Protein AF-A0A7V1SRR1-F1 (afdb_monomer)

Sequence (84 aa):
MPLDLTEVYWDTVGLRYWTNTEEEFDKMRRKQAEFLVRDHVPAQCIAGIITYNKTAADTVKEILGELGLNIPVRINPNNDYYYY

Structure (mmCIF, N/CA/C/O backbone):
data_AF-A0A7V1SRR1-F1
#
_entry.id   AF-A0A7V1SRR1-F1
#
loop_
_atom_site.group_PDB
_atom_site.id
_atom_site.type_symbol
_atom_site.label_atom_id
_atom_site.label_alt_id
_atom_site.label_comp_id
_atom_site.label_asym_id
_atom_site.label_entity_id
_atom_site.label_seq_id
_atom_site.pdbx_PDB_ins_code
_atom_site.Cartn_x
_atom_site.Cartn_y
_atom_site.Cartn_z
_atom_site.occupancy
_atom_site.B_iso_or_equiv
_atom_site.auth_seq_id
_atom_site.auth_comp_id
_atom_site.auth_asym_id
_atom_site.auth_atom_id
_atom_site.pdbx_PDB_model_num
ATOM 1 N N . MET A 1 1 ? -17.160 5.242 -20.991 1.00 44.75 1 MET A N 1
ATOM 2 C CA . MET A 1 1 ? -15.901 4.548 -20.651 1.00 44.75 1 MET A CA 1
ATOM 3 C C . MET A 1 1 ? -15.019 5.574 -19.964 1.00 44.75 1 MET A C 1
ATOM 5 O O . MET A 1 1 ? -14.823 6.617 -20.577 1.00 44.75 1 MET A O 1
ATOM 9 N N . PRO A 1 2 ? -14.630 5.403 -18.689 1.00 48.25 2 PRO A N 1
ATOM 10 C CA . PRO A 1 2 ? -13.813 6.406 -18.015 1.00 48.25 2 PRO A CA 1
ATOM 11 C C . PRO A 1 2 ? -12.415 6.463 -18.663 1.00 48.25 2 PRO A C 1
ATOM 13 O O . PRO A 1 2 ? -11.958 5.472 -19.222 1.00 48.25 2 PRO A O 1
ATOM 16 N N . LEU A 1 3 ? -11.820 7.656 -18.623 1.00 53.44 3 LEU A N 1
ATOM 17 C CA . LEU A 1 3 ? -10.589 8.119 -19.280 1.00 53.44 3 LEU A CA 1
ATOM 18 C C . LEU A 1 3 ? -9.436 7.078 -19.314 1.00 53.44 3 LEU A C 1
ATOM 20 O O . LEU A 1 3 ? -8.904 6.713 -18.271 1.00 53.44 3 LEU A O 1
ATOM 24 N N . ASP A 1 4 ? -9.094 6.625 -20.526 1.00 65.56 4 ASP A N 1
ATOM 25 C CA . ASP A 1 4 ? -7.786 6.157 -21.036 1.00 65.56 4 ASP A CA 1
ATOM 26 C C . ASP A 1 4 ? -6.843 5.327 -20.138 1.00 65.56 4 ASP A C 1
ATOM 28 O O . ASP A 1 4 ? -5.656 5.606 -19.999 1.00 65.56 4 ASP A O 1
ATOM 32 N N . LEU A 1 5 ? -7.318 4.188 -19.622 1.00 66.44 5 LEU A N 1
ATOM 33 C CA . LEU A 1 5 ? -6.418 3.131 -19.116 1.00 66.44 5 LEU A CA 1
ATOM 34 C C . LEU A 1 5 ? -5.523 2.502 -20.209 1.00 66.44 5 LEU A C 1
ATOM 36 O O . LEU A 1 5 ? -4.663 1.677 -19.903 1.00 66.44 5 LEU A O 1
ATOM 40 N N . THR A 1 6 ? -5.740 2.848 -21.478 1.00 74.19 6 THR A N 1
ATOM 41 C CA . THR A 1 6 ? -4.910 2.447 -22.623 1.00 74.19 6 THR A CA 1
ATOM 42 C C . THR A 1 6 ? -3.575 3.180 -22.679 1.00 74.19 6 THR A C 1
ATOM 44 O O . THR A 1 6 ? -2.640 2.646 -23.265 1.00 74.19 6 THR A O 1
ATOM 47 N N . GLU A 1 7 ? -3.467 4.350 -22.044 1.00 74.00 7 GLU A N 1
ATOM 48 C CA . GLU A 1 7 ? -2.226 5.137 -21.996 1.00 74.00 7 GLU A CA 1
ATOM 49 C C . GLU A 1 7 ? -1.284 4.680 -20.871 1.00 74.00 7 GLU A C 1
ATOM 51 O O . GLU A 1 7 ? -0.119 5.070 -20.832 1.00 74.00 7 GLU A O 1
ATOM 56 N N . VAL A 1 8 ? -1.779 3.825 -19.968 1.00 75.06 8 VAL A N 1
ATOM 57 C CA . VAL A 1 8 ? -0.987 3.226 -18.893 1.00 75.06 8 VAL A CA 1
ATOM 58 C C . VAL A 1 8 ? -0.006 2.227 -19.487 1.00 75.06 8 VAL A C 1
ATOM 60 O O . VAL A 1 8 ? -0.396 1.259 -20.149 1.00 75.06 8 VAL A O 1
ATOM 63 N N . TYR A 1 9 ? 1.277 2.395 -19.182 1.00 78.25 9 TYR A N 1
ATOM 64 C CA . TYR A 1 9 ? 2.301 1.454 -19.621 1.00 78.25 9 TYR A CA 1
ATOM 65 C C . TYR A 1 9 ? 2.345 0.214 -18.706 1.00 78.25 9 TYR A C 1
ATOM 67 O O . TYR A 1 9 ? 3.184 0.083 -17.803 1.00 78.25 9 TYR A O 1
ATOM 75 N N . TRP A 1 10 ? 1.407 -0.712 -18.936 1.00 78.00 10 TRP A N 1
ATOM 76 C CA . TRP A 1 10 ? 1.154 -1.895 -18.099 1.00 78.00 10 TRP A CA 1
ATOM 77 C C . TRP A 1 10 ? 2.380 -2.785 -17.868 1.00 78.00 10 TRP A C 1
ATOM 79 O O . TRP A 1 10 ? 2.556 -3.301 -16.760 1.00 78.00 10 TRP A O 1
ATOM 89 N N . ASP A 1 11 ? 3.273 -2.882 -18.852 1.00 79.56 11 ASP A N 1
ATOM 90 C CA . ASP A 1 11 ? 4.511 -3.665 -18.763 1.00 79.56 11 ASP A CA 1
ATOM 91 C C . ASP A 1 11 ? 5.462 -3.158 -17.667 1.00 79.56 11 ASP A C 1
ATOM 93 O O . ASP A 1 11 ? 6.244 -3.931 -17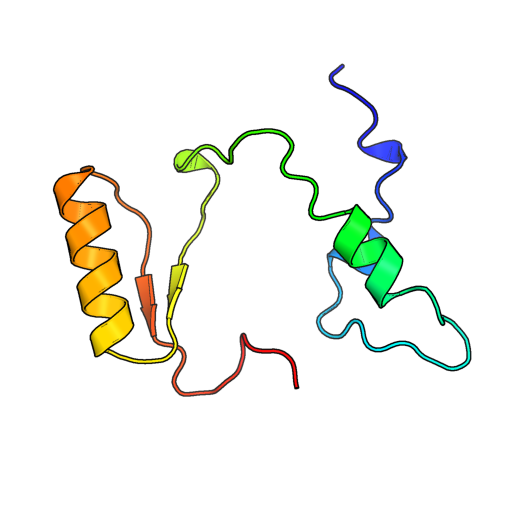.119 1.00 79.56 11 ASP A O 1
ATOM 97 N N . THR A 1 12 ? 5.382 -1.873 -17.294 1.00 74.56 12 THR A N 1
ATOM 98 C CA . THR A 1 12 ? 6.151 -1.311 -16.167 1.00 74.56 12 THR A CA 1
ATOM 99 C C . THR A 1 12 ? 5.371 -1.371 -14.853 1.00 74.56 12 THR A C 1
ATOM 101 O O . THR A 1 12 ? 5.969 -1.456 -13.777 1.00 74.56 12 THR A O 1
ATOM 104 N N . VAL A 1 13 ? 4.033 -1.364 -14.900 1.00 75.19 13 VAL A N 1
ATOM 105 C CA . VAL A 1 13 ? 3.188 -1.320 -13.697 1.00 75.19 13 VAL A CA 1
ATOM 106 C C . VAL A 1 13 ? 3.399 -2.544 -12.803 1.00 75.19 13 VAL A C 1
ATOM 108 O O . VAL A 1 13 ? 3.419 -2.379 -11.581 1.00 75.19 13 VAL A O 1
ATOM 111 N N . GLY 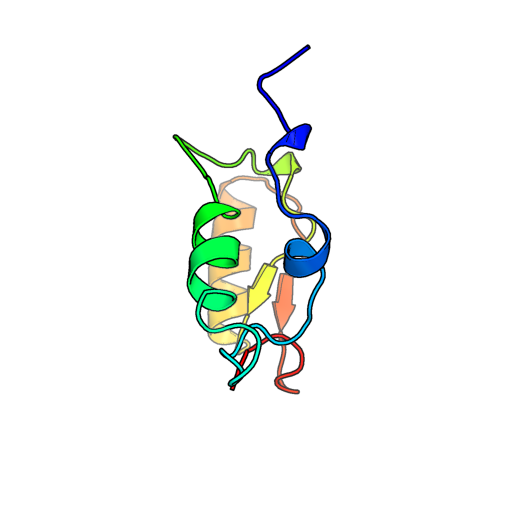A 1 14 ? 3.578 -3.729 -13.393 1.00 71.81 14 GLY A N 1
ATOM 112 C CA . GLY A 1 14 ? 3.712 -5.001 -12.673 1.00 71.81 14 GLY A CA 1
ATOM 113 C C . GLY A 1 14 ? 5.132 -5.384 -12.240 1.00 71.81 14 GLY A C 1
ATOM 114 O O . GLY A 1 14 ? 5.309 -6.423 -11.605 1.00 71.81 14 GLY A O 1
ATOM 115 N N . LEU A 1 15 ? 6.154 -4.593 -12.580 1.00 78.19 15 LEU A N 1
ATOM 116 C CA . LEU A 1 15 ? 7.544 -4.950 -12.284 1.00 78.19 15 LEU A CA 1
ATOM 117 C C . LEU A 1 15 ? 7.845 -4.881 -10.782 1.00 78.19 15 LEU A C 1
ATOM 119 O O . LEU A 1 15 ? 7.319 -4.028 -10.072 1.00 78.19 15 LEU A O 1
ATOM 123 N N . ARG A 1 16 ? 8.754 -5.742 -10.305 1.00 72.88 16 ARG A N 1
ATOM 124 C CA . ARG A 1 16 ? 9.270 -5.693 -8.924 1.00 72.88 16 ARG A CA 1
ATOM 125 C C . ARG A 1 16 ? 10.382 -4.659 -8.738 1.00 72.88 16 ARG A C 1
ATOM 127 O O . ARG A 1 16 ? 10.566 -4.166 -7.636 1.00 72.88 16 ARG A O 1
ATOM 134 N N . TYR A 1 17 ? 11.127 -4.341 -9.791 1.00 76.75 17 TYR A N 1
ATOM 135 C CA . TYR A 1 17 ? 12.227 -3.379 -9.748 1.00 76.75 17 TYR A CA 1
ATOM 136 C C . TYR A 1 17 ? 12.070 -2.383 -10.886 1.00 76.75 17 TYR A C 1
ATOM 138 O O . TYR A 1 17 ? 11.786 -2.773 -12.020 1.00 76.75 17 TYR A O 1
ATOM 146 N N . TRP A 1 18 ? 12.233 -1.101 -10.570 1.00 75.75 18 TRP A N 1
ATOM 147 C CA . TRP A 1 18 ? 12.012 -0.000 -11.514 1.00 75.75 18 TRP A CA 1
ATOM 148 C C . TRP A 1 18 ? 13.259 0.838 -11.726 1.00 75.75 18 TRP A C 1
ATOM 150 O O . TRP A 1 18 ? 13.163 1.907 -12.313 1.00 75.75 18 TRP A O 1
ATOM 160 N N . THR A 1 19 ? 14.408 0.377 -11.233 1.00 80.25 19 THR A N 1
ATOM 161 C CA . THR A 1 19 ? 15.690 1.035 -11.450 1.00 80.25 19 THR A CA 1
ATOM 162 C C . THR A 1 19 ? 15.916 1.240 -12.943 1.00 80.25 19 THR A C 1
ATOM 164 O O . THR A 1 19 ? 15.638 0.363 -13.766 1.00 80.25 19 THR A O 1
ATOM 167 N N . ASN A 1 20 ? 16.382 2.436 -13.289 1.00 82.00 20 ASN A N 1
ATOM 168 C CA . ASN A 1 20 ? 16.744 2.755 -14.659 1.00 82.00 20 ASN A CA 1
ATOM 169 C C . ASN A 1 20 ? 17.844 1.797 -15.127 1.00 82.00 20 ASN A C 1
ATOM 171 O O . ASN A 1 20 ? 18.788 1.517 -14.386 1.00 82.00 20 ASN A O 1
ATOM 175 N N . THR A 1 21 ? 17.724 1.319 -16.358 1.00 81.31 21 THR A N 1
ATOM 176 C CA . THR A 1 21 ? 18.775 0.552 -17.037 1.00 81.31 21 THR A CA 1
ATOM 177 C C . THR A 1 21 ? 19.351 1.396 -18.170 1.00 81.31 21 THR A C 1
ATOM 179 O O . THR A 1 21 ? 18.738 2.386 -18.569 1.00 81.31 21 THR A O 1
ATOM 182 N N . GLU A 1 22 ? 20.509 1.010 -18.713 1.00 81.44 22 GLU A N 1
ATOM 183 C CA . GLU A 1 22 ? 21.078 1.674 -19.901 1.00 81.44 22 GLU A CA 1
ATOM 184 C C . GLU A 1 22 ? 20.142 1.614 -21.121 1.00 81.44 22 GLU A C 1
ATOM 186 O O . GLU A 1 22 ? 20.222 2.437 -22.025 1.00 81.44 22 GLU A O 1
ATOM 191 N N . GLU A 1 23 ? 19.224 0.651 -21.133 1.00 81.69 23 GLU A N 1
ATOM 192 C CA . GLU A 1 23 ? 18.223 0.464 -22.183 1.00 81.69 23 GLU A CA 1
ATOM 193 C C . GLU A 1 23 ? 16.920 1.229 -21.883 1.00 81.69 23 GLU A C 1
ATOM 195 O O . GLU A 1 23 ? 16.198 1.614 -22.800 1.00 81.69 23 GLU A O 1
ATOM 200 N N . GLU A 1 24 ? 16.613 1.488 -20.605 1.00 74.69 24 GLU A N 1
ATOM 201 C CA . GLU A 1 24 ? 15.367 2.120 -20.160 1.00 74.69 24 GLU A CA 1
ATOM 202 C C . GLU A 1 24 ? 15.595 3.159 -19.049 1.00 74.69 24 GLU A C 1
ATOM 204 O O . GLU A 1 24 ? 15.286 2.947 -17.872 1.00 74.69 24 GLU A O 1
ATOM 209 N N . PHE A 1 25 ? 16.080 4.336 -19.448 1.00 79.75 25 PHE A N 1
ATOM 210 C CA . PHE A 1 25 ? 16.364 5.458 -18.543 1.00 79.75 25 PHE A CA 1
ATOM 211 C C . PHE A 1 25 ? 15.128 6.127 -17.920 1.00 79.75 25 PHE A C 1
ATOM 213 O O . PHE A 1 25 ? 15.253 6.832 -16.921 1.00 79.75 25 PHE A O 1
ATOM 220 N N . ASP A 1 26 ? 13.937 5.922 -18.489 1.00 78.94 26 ASP A N 1
ATOM 221 C CA . ASP A 1 26 ? 12.693 6.542 -18.013 1.00 78.94 26 ASP A CA 1
ATOM 222 C C . ASP A 1 26 ? 11.793 5.573 -17.229 1.00 78.94 26 ASP A C 1
ATOM 224 O O . ASP A 1 26 ? 10.658 5.921 -16.900 1.00 78.94 26 ASP A O 1
ATOM 228 N N . LYS A 1 27 ? 12.272 4.368 -16.888 1.00 79.38 27 LYS A N 1
ATOM 229 C CA . LYS A 1 27 ? 11.465 3.347 -16.195 1.00 79.38 27 LYS A CA 1
ATOM 230 C C . LYS A 1 27 ? 10.893 3.859 -14.869 1.00 79.38 27 LYS A C 1
ATOM 232 O O . LYS A 1 27 ? 9.693 3.716 -14.621 1.00 79.38 27 LYS A O 1
ATOM 237 N N . MET A 1 28 ? 11.710 4.541 -14.063 1.00 79.12 28 MET A N 1
ATOM 238 C CA . MET A 1 28 ? 11.246 5.158 -12.814 1.00 79.12 28 MET A CA 1
ATOM 239 C C . MET A 1 28 ? 10.218 6.268 -13.060 1.00 79.12 28 MET A C 1
ATOM 241 O O . MET A 1 28 ? 9.205 6.337 -12.365 1.00 79.12 28 MET A O 1
ATOM 245 N N . ARG A 1 29 ? 10.465 7.130 -14.056 1.00 78.25 29 ARG A N 1
ATOM 246 C CA . ARG A 1 29 ? 9.595 8.274 -14.372 1.00 78.25 29 ARG A CA 1
ATOM 247 C C . ARG A 1 29 ? 8.233 7.826 -14.881 1.00 78.25 29 ARG A C 1
ATOM 249 O O . ARG A 1 29 ? 7.224 8.331 -14.400 1.00 78.25 29 ARG A O 1
ATOM 256 N N . ARG A 1 30 ? 8.201 6.846 -15.790 1.00 75.81 30 ARG A N 1
ATOM 257 C CA . ARG A 1 30 ? 6.959 6.233 -16.279 1.00 75.81 30 ARG A CA 1
ATOM 258 C C . ARG A 1 30 ? 6.162 5.665 -15.117 1.00 75.81 30 ARG A C 1
ATOM 260 O O . ARG A 1 30 ? 5.022 6.047 -14.921 1.00 75.81 30 ARG A O 1
ATOM 267 N N . LYS A 1 31 ? 6.786 4.861 -14.253 1.00 76.06 31 LYS A N 1
ATOM 268 C CA . LYS A 1 31 ? 6.079 4.260 -13.118 1.00 76.06 31 LYS A CA 1
ATOM 269 C C . LYS A 1 31 ? 5.512 5.279 -12.126 1.00 76.06 31 LYS A C 1
ATOM 271 O O . LYS A 1 31 ? 4.415 5.075 -11.612 1.00 76.06 31 LYS A O 1
ATOM 276 N N . GLN A 1 32 ? 6.235 6.364 -11.861 1.00 72.19 32 GLN A N 1
ATOM 277 C CA . GLN A 1 32 ? 5.719 7.468 -11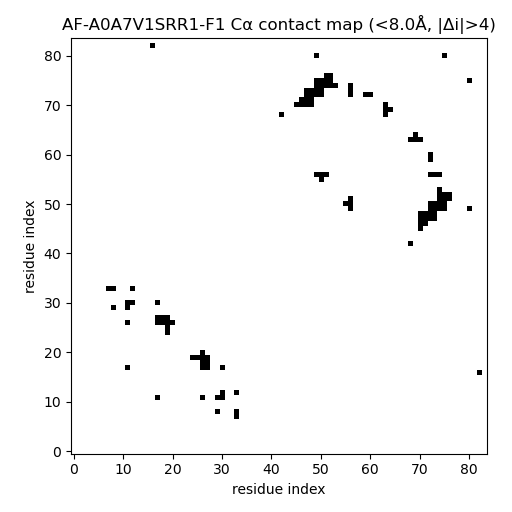.047 1.00 72.19 32 GLN A CA 1
ATOM 278 C C . GLN A 1 32 ? 4.530 8.156 -11.723 1.00 72.19 32 GLN A C 1
ATOM 280 O O . GLN A 1 32 ? 3.546 8.453 -11.050 1.00 72.19 32 GLN A O 1
ATOM 285 N N . ALA A 1 33 ? 4.592 8.340 -13.044 1.00 70.56 33 ALA A N 1
ATOM 286 C CA . ALA A 1 33 ? 3.483 8.844 -13.844 1.00 70.56 33 ALA A CA 1
ATOM 287 C C . ALA A 1 33 ? 2.294 7.873 -13.929 1.00 70.56 33 ALA A C 1
ATOM 289 O O . ALA A 1 33 ? 1.219 8.325 -14.279 1.00 70.56 33 ALA A O 1
ATOM 290 N N . GLU A 1 34 ? 2.449 6.589 -13.578 1.00 70.94 34 GLU A N 1
ATOM 291 C CA . GLU A 1 34 ? 1.333 5.630 -13.475 1.00 70.94 34 GLU A CA 1
ATOM 292 C C . GLU A 1 34 ? 0.696 5.585 -12.078 1.00 70.94 34 GLU A C 1
ATOM 294 O O . GLU A 1 34 ? -0.412 5.076 -11.907 1.00 70.94 34 GLU A O 1
ATOM 299 N N . PHE A 1 35 ? 1.366 6.107 -11.044 1.00 67.12 35 PHE A N 1
ATOM 300 C CA . PHE A 1 35 ? 0.818 6.174 -9.684 1.00 67.12 35 PHE A CA 1
ATOM 301 C C . PHE A 1 35 ? -0.061 7.425 -9.505 1.00 67.12 35 PHE A C 1
ATOM 303 O O . PHE A 1 35 ? 0.073 8.181 -8.541 1.00 67.12 35 PHE A O 1
ATOM 310 N N . LEU A 1 36 ? -0.946 7.675 -10.474 1.00 64.88 36 LEU A N 1
ATOM 311 C CA . LEU A 1 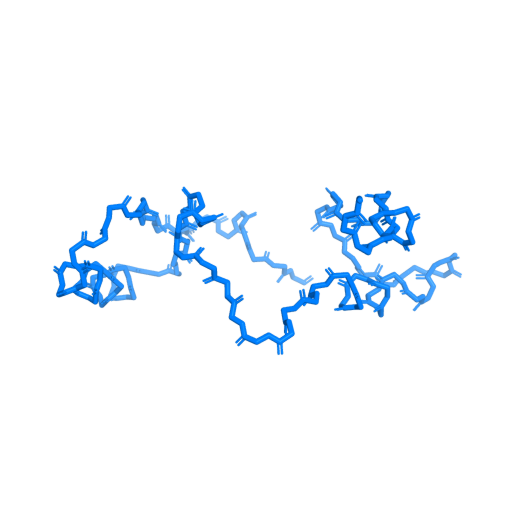36 ? -1.805 8.856 -10.500 1.00 64.88 36 LEU A CA 1
ATOM 312 C C . LEU A 1 36 ? -2.971 8.680 -9.535 1.00 64.88 36 LEU A C 1
ATOM 314 O O . LEU A 1 36 ? -3.955 7.997 -9.815 1.00 64.88 36 LEU A O 1
ATOM 318 N N . VAL A 1 37 ? -2.884 9.376 -8.408 1.00 67.38 37 VAL A N 1
ATOM 319 C CA . VAL A 1 37 ? -4.027 9.663 -7.546 1.00 67.38 37 VAL A CA 1
ATOM 320 C C . VAL A 1 37 ? -4.304 11.150 -7.687 1.00 67.38 37 VAL A C 1
ATOM 322 O O . VAL A 1 37 ? -3.523 11.971 -7.218 1.00 67.38 37 VAL A O 1
ATOM 325 N N . ARG A 1 38 ? -5.390 11.509 -8.376 1.00 58.50 38 ARG A N 1
ATOM 326 C CA . ARG A 1 38 ? -5.715 12.923 -8.614 1.00 58.50 38 ARG A CA 1
ATOM 327 C C . ARG A 1 38 ? -6.198 13.629 -7.345 1.00 58.50 38 ARG A C 1
ATOM 329 O O . ARG A 1 38 ? -5.817 14.766 -7.117 1.00 58.50 38 ARG A O 1
ATOM 336 N N . ASP A 1 39 ? -7.003 12.940 -6.532 1.00 72.75 39 ASP A N 1
ATOM 337 C CA . ASP A 1 39 ? -7.703 13.548 -5.392 1.00 72.75 39 ASP A CA 1
ATOM 338 C C . ASP A 1 39 ? -7.648 12.662 -4.135 1.00 72.75 39 ASP A C 1
ATOM 340 O O . ASP A 1 39 ? -7.164 13.078 -3.087 1.00 72.75 39 ASP A O 1
ATOM 344 N N . HIS A 1 40 ? -8.127 11.418 -4.226 1.00 81.12 40 HIS A N 1
ATOM 345 C CA . HIS A 1 40 ? -8.055 10.433 -3.145 1.00 81.12 40 HIS A CA 1
ATOM 346 C C . HIS A 1 40 ? -8.187 9.008 -3.697 1.00 81.12 40 HIS A C 1
ATOM 348 O O . 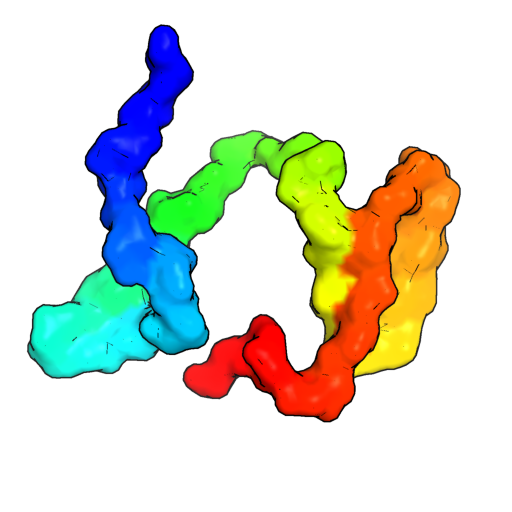HIS A 1 40 ? -8.670 8.806 -4.813 1.00 81.12 40 HIS A O 1
ATOM 354 N N . VAL A 1 41 ? -7.793 8.016 -2.894 1.00 82.88 41 VAL A N 1
ATOM 355 C CA . VAL A 1 41 ? -8.048 6.593 -3.159 1.00 82.88 41 VAL A CA 1
ATOM 356 C C . VAL A 1 41 ? -9.154 6.117 -2.218 1.00 82.88 41 VAL A C 1
ATOM 358 O O . VAL A 1 41 ? -8.993 6.242 -1.002 1.00 82.88 41 VAL A O 1
ATOM 361 N N . PRO A 1 42 ? -10.269 5.563 -2.725 1.00 87.81 42 PRO A N 1
ATOM 362 C CA . PRO A 1 42 ? -11.281 4.958 -1.870 1.00 87.81 42 PRO A CA 1
ATOM 363 C C . PRO A 1 42 ? -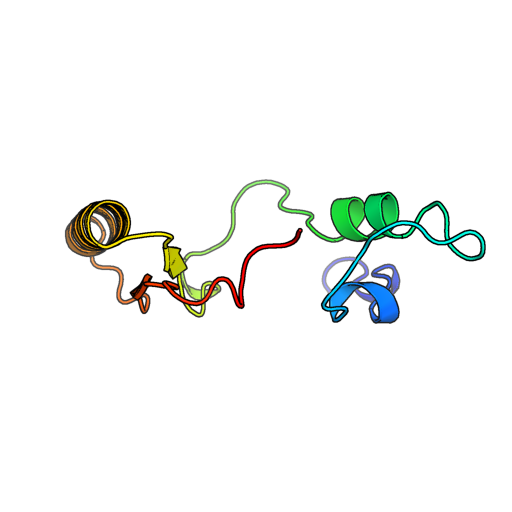10.691 3.816 -1.037 1.00 87.81 42 PRO A C 1
ATOM 365 O O . PRO A 1 42 ? -10.019 2.935 -1.575 1.00 87.81 42 PRO A O 1
ATOM 368 N N . ALA A 1 43 ? -10.984 3.786 0.265 1.00 89.25 43 ALA A N 1
ATOM 369 C CA . ALA A 1 43 ? -10.441 2.775 1.177 1.00 89.25 43 ALA A CA 1
ATOM 370 C C . ALA A 1 43 ? -10.778 1.334 0.743 1.00 89.25 43 ALA A C 1
ATOM 372 O O . ALA A 1 43 ? -9.964 0.432 0.919 1.00 89.25 43 ALA A O 1
ATOM 373 N N . GLN A 1 44 ? -11.930 1.124 0.093 1.00 88.44 44 GLN A N 1
ATOM 374 C CA . GLN A 1 44 ? 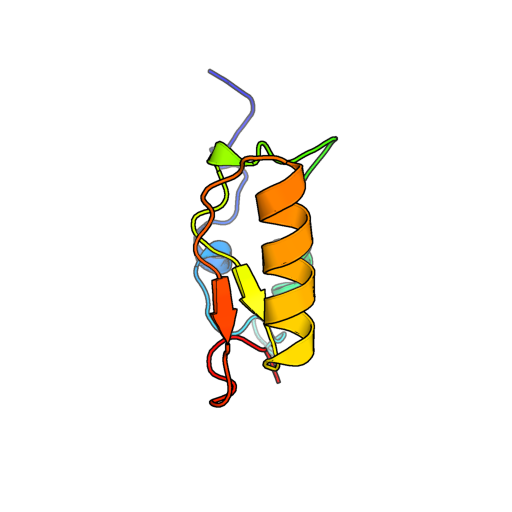-12.327 -0.177 -0.460 1.00 88.44 44 GLN A CA 1
ATOM 375 C C . GLN A 1 44 ? -11.392 -0.721 -1.556 1.00 88.44 44 GLN A C 1
ATOM 377 O O . GLN A 1 44 ? -11.432 -1.910 -1.856 1.00 88.44 44 GLN A O 1
ATOM 382 N N . CYS A 1 45 ? -10.557 0.127 -2.162 1.00 88.62 45 CYS A N 1
ATOM 383 C CA . CYS A 1 45 ? -9.575 -0.285 -3.164 1.00 88.62 45 CYS A CA 1
ATOM 384 C C . CYS A 1 45 ? -8.274 -0.809 -2.529 1.00 88.62 45 CYS A C 1
ATOM 386 O O . CYS A 1 45 ? -7.409 -1.319 -3.240 1.00 88.62 45 CYS A O 1
ATOM 388 N N . ILE A 1 46 ? -8.106 -0.678 -1.210 1.00 90.88 46 ILE A N 1
ATOM 389 C CA . ILE A 1 46 ? -6.886 -1.066 -0.500 1.00 90.88 46 ILE A CA 1
ATOM 390 C C . ILE A 1 46 ? -6.996 -2.535 -0.078 1.00 90.88 46 ILE A C 1
ATOM 392 O O . ILE A 1 46 ? -7.715 -2.879 0.856 1.00 90.88 46 ILE A O 1
ATOM 396 N N . ALA A 1 47 ? -6.239 -3.410 -0.743 1.00 91.12 47 ALA A N 1
ATOM 397 C CA . ALA A 1 47 ? -6.217 -4.844 -0.434 1.00 91.12 47 ALA A CA 1
ATOM 398 C C . ALA A 1 47 ? -5.471 -5.183 0.874 1.00 91.12 47 ALA A C 1
ATOM 400 O O . ALA A 1 47 ? -5.684 -6.242 1.466 1.00 91.12 47 ALA A O 1
ATOM 401 N N . GLY A 1 48 ? -4.580 -4.299 1.323 1.00 92.56 48 GLY A N 1
ATOM 402 C CA . GLY A 1 48 ? -3.836 -4.454 2.564 1.00 92.56 48 GLY A CA 1
ATOM 403 C C . GLY A 1 48 ? -2.780 -3.372 2.749 1.00 92.56 48 GLY A C 1
ATOM 404 O O . GLY A 1 48 ? -2.372 -2.712 1.794 1.00 92.56 48 GLY A O 1
ATOM 405 N N . ILE A 1 49 ? -2.335 -3.207 3.990 1.00 93.19 49 ILE A N 1
ATOM 406 C CA . ILE A 1 49 ? -1.284 -2.270 4.388 1.00 93.19 49 ILE A CA 1
ATOM 407 C C . ILE A 1 49 ? -0.117 -3.075 4.950 1.00 93.19 49 ILE A C 1
ATOM 409 O O . ILE A 1 49 ? -0.287 -3.922 5.830 1.00 93.19 49 ILE A O 1
ATOM 413 N N . ILE A 1 50 ? 1.078 -2.801 4.436 1.00 92.44 50 ILE A N 1
ATOM 414 C CA . ILE A 1 50 ? 2.318 -3.418 4.897 1.00 92.44 50 ILE A CA 1
ATOM 415 C C . ILE A 1 50 ? 3.100 -2.396 5.718 1.00 92.44 50 ILE A C 1
ATOM 417 O O . ILE A 1 50 ? 3.353 -1.288 5.246 1.00 92.44 50 ILE A O 1
ATOM 421 N N . THR A 1 51 ? 3.485 -2.758 6.939 1.00 92.19 51 THR A N 1
ATOM 422 C CA . THR A 1 51 ? 4.270 -1.894 7.828 1.00 92.19 51 THR A CA 1
ATOM 423 C C . THR A 1 51 ? 5.647 -2.479 8.110 1.00 92.19 51 THR A C 1
ATOM 425 O O . THR A 1 51 ? 5.865 -3.690 8.043 1.00 92.19 51 THR A O 1
ATOM 428 N N . TYR A 1 52 ? 6.587 -1.604 8.465 1.00 87.31 52 TYR A N 1
ATOM 429 C CA . TYR A 1 52 ? 7.967 -1.996 8.740 1.00 87.31 52 TYR A CA 1
ATOM 430 C C . TYR A 1 52 ? 8.106 -2.780 10.054 1.00 87.31 52 TYR A C 1
ATOM 432 O O . TYR A 1 52 ? 8.839 -3.760 10.134 1.00 87.31 52 TYR A O 1
ATOM 440 N N . ASN A 1 53 ? 7.389 -2.368 11.102 1.00 89.88 53 ASN A N 1
ATOM 441 C CA . ASN A 1 53 ? 7.489 -2.972 12.426 1.00 89.88 53 ASN A CA 1
ATOM 442 C C . ASN A 1 53 ? 6.135 -3.008 13.148 1.00 89.88 53 ASN A C 1
ATOM 444 O O . ASN A 1 53 ? 5.115 -2.519 12.651 1.00 89.88 53 ASN A O 1
ATOM 448 N N . LYS A 1 54 ? 6.147 -3.608 14.342 1.00 93.62 54 LYS A N 1
ATOM 449 C CA . LYS A 1 54 ? 4.962 -3.751 15.185 1.00 93.62 54 LYS A CA 1
ATOM 450 C C . LYS A 1 54 ? 4.383 -2.406 15.618 1.00 93.62 54 LYS A C 1
ATOM 452 O O . LYS A 1 54 ? 3.184 -2.224 15.487 1.00 93.62 54 LYS A O 1
ATOM 457 N N . THR A 1 55 ? 5.215 -1.460 16.051 1.00 95.75 55 THR A N 1
ATOM 458 C CA . THR A 1 55 ? 4.753 -0.130 16.476 1.00 95.75 55 THR A CA 1
ATOM 459 C C . THR A 1 55 ? 3.954 0.562 15.372 1.00 95.75 55 THR A C 1
ATOM 461 O O . THR A 1 55 ? 2.841 1.010 15.614 1.00 95.75 55 THR A O 1
ATOM 464 N N . ALA A 1 56 ? 4.463 0.556 14.137 1.00 94.94 56 ALA A N 1
ATOM 465 C CA . ALA A 1 56 ? 3.745 1.100 12.989 1.00 94.94 56 ALA A CA 1
ATOM 466 C C . ALA A 1 56 ? 2.456 0.319 12.676 1.00 94.94 56 ALA A C 1
ATOM 468 O O . ALA A 1 56 ? 1.447 0.921 12.321 1.00 94.94 56 ALA A O 1
ATOM 469 N N . ALA A 1 57 ? 2.463 -1.014 12.813 1.00 96.12 57 ALA A N 1
ATOM 470 C CA . ALA A 1 57 ? 1.251 -1.815 12.628 1.00 96.12 57 ALA A CA 1
ATOM 471 C C . ALA A 1 57 ? 0.167 -1.474 13.654 1.00 96.12 57 ALA A C 1
ATOM 473 O O . ALA A 1 57 ? -1.005 -1.420 13.292 1.00 96.12 57 ALA A O 1
ATOM 474 N N . ASP A 1 58 ? 0.552 -1.266 14.911 1.00 97.62 58 ASP A N 1
ATOM 475 C CA . ASP A 1 58 ? -0.375 -0.959 15.996 1.00 97.62 58 ASP A CA 1
ATOM 476 C C . ASP A 1 58 ? -1.014 0.422 15.774 1.00 97.62 58 ASP A C 1
ATOM 478 O O . ASP A 1 58 ? -2.238 0.521 15.809 1.00 97.62 58 ASP A O 1
ATOM 482 N N . THR A 1 59 ? -0.230 1.438 15.384 1.00 97.94 59 THR A N 1
ATOM 483 C CA . THR A 1 59 ? -0.761 2.759 14.992 1.00 97.94 59 THR A CA 1
ATOM 484 C C . THR A 1 59 ? -1.740 2.672 13.818 1.00 97.94 59 THR A C 1
ATOM 486 O O . THR A 1 59 ? -2.807 3.277 13.849 1.00 97.94 59 THR A O 1
ATOM 489 N N . VAL A 1 60 ? -1.417 1.903 12.772 1.00 97.06 60 VAL A N 1
ATOM 490 C CA . VAL A 1 60 ? -2.326 1.746 11.621 1.00 97.06 60 VAL A CA 1
ATOM 491 C C . VAL A 1 60 ? -3.622 1.051 12.039 1.00 97.06 60 VAL A C 1
ATOM 493 O O . VAL A 1 60 ? -4.699 1.464 11.619 1.00 97.06 60 VAL A O 1
ATOM 496 N N . LYS A 1 61 ? -3.541 0.005 12.867 1.00 97.69 61 LYS A N 1
ATOM 497 C CA . LYS A 1 61 ? -4.728 -0.715 13.350 1.00 97.69 61 LYS A CA 1
ATOM 498 C C . LYS A 1 61 ? -5.632 0.166 14.206 1.00 97.69 61 LYS A C 1
ATOM 500 O O . LYS A 1 61 ? -6.845 0.028 14.097 1.00 97.69 61 LYS A O 1
ATOM 505 N N . GLU A 1 62 ? -5.061 1.047 15.023 1.00 98.25 62 GLU A N 1
ATOM 506 C CA . GLU A 1 62 ? -5.815 2.024 15.810 1.00 98.25 62 GLU A CA 1
ATOM 507 C C . GLU A 1 62 ? -6.630 2.947 14.895 1.00 98.25 62 GLU A C 1
ATOM 509 O O . GLU A 1 62 ? -7.853 2.979 15.001 1.00 98.25 62 GLU A O 1
ATOM 514 N N . ILE A 1 63 ? -5.982 3.562 13.899 1.00 97.38 63 ILE A N 1
ATOM 515 C CA . ILE A 1 63 ? -6.644 4.432 12.910 1.00 97.38 63 ILE A CA 1
ATOM 516 C C . ILE A 1 63 ? -7.753 3.681 12.157 1.00 97.38 63 ILE A C 1
ATOM 518 O O . ILE A 1 63 ? -8.857 4.193 11.979 1.00 97.38 63 ILE A O 1
ATOM 522 N N . LEU A 1 64 ? -7.484 2.452 11.705 1.00 96.81 64 LEU A N 1
ATOM 523 C CA . LEU A 1 64 ? -8.491 1.639 11.017 1.00 96.81 64 LEU A CA 1
ATOM 524 C C . LEU A 1 64 ? -9.675 1.300 11.932 1.00 96.81 64 LEU A C 1
ATOM 526 O O . LEU A 1 64 ? -10.814 1.300 11.466 1.00 96.81 64 LEU A O 1
ATOM 530 N N . GLY A 1 65 ? -9.415 1.047 13.216 1.00 97.12 65 GLY A N 1
ATOM 531 C CA . GLY A 1 65 ? -10.437 0.803 14.229 1.00 97.12 65 GLY A CA 1
ATOM 532 C C . GLY A 1 65 ? -11.335 2.017 14.458 1.00 97.12 65 GLY A C 1
ATOM 533 O O . GLY A 1 65 ? -12.556 1.875 14.437 1.00 97.12 65 GLY A O 1
ATOM 534 N N . GLU A 1 66 ? -10.749 3.208 14.595 1.00 97.62 66 GLU A N 1
ATOM 535 C CA . GLU A 1 66 ? -11.487 4.473 14.731 1.00 97.62 66 GLU A CA 1
ATOM 536 C C . GLU A 1 66 ? -12.369 4.769 13.510 1.00 97.62 66 GLU A C 1
ATOM 538 O O . GLU A 1 66 ? -13.487 5.266 13.647 1.00 97.62 66 GLU A O 1
ATOM 543 N N . LEU A 1 67 ? -11.889 4.421 12.314 1.00 95.62 67 LEU A N 1
ATOM 544 C CA . LEU A 1 67 ? -12.610 4.609 11.053 1.00 95.62 67 LEU A CA 1
ATOM 545 C C . LEU A 1 67 ? -13.582 3.462 10.719 1.00 95.62 67 LEU A C 1
ATOM 547 O O . LEU A 1 67 ? -14.284 3.535 9.710 1.00 95.62 67 LEU A O 1
ATOM 551 N N . GLY A 1 68 ? -13.618 2.392 11.522 1.00 96.19 68 GLY A N 1
ATOM 552 C CA . GLY A 1 68 ? -14.439 1.204 11.261 1.00 96.19 68 GLY A CA 1
ATOM 553 C C . GLY A 1 68 ? -14.059 0.449 9.980 1.00 96.19 68 GLY A C 1
ATOM 554 O O . GLY A 1 68 ? -14.900 -0.224 9.381 1.00 96.19 68 GLY A O 1
ATOM 555 N N . LEU A 1 69 ? -12.809 0.571 9.529 1.00 96.06 69 LEU A N 1
ATOM 556 C CA . LEU A 1 69 ? -12.310 -0.035 8.297 1.00 96.06 69 LEU A CA 1
ATOM 557 C C . LEU A 1 69 ? -11.676 -1.402 8.568 1.00 96.06 69 LEU A C 1
ATOM 559 O O . LEU A 1 69 ? -10.824 -1.554 9.438 1.00 96.06 69 LEU A O 1
ATOM 563 N N . ASN A 1 70 ? -12.029 -2.395 7.753 1.00 94.69 70 ASN A N 1
ATOM 564 C CA . ASN A 1 70 ? -11.464 -3.742 7.840 1.00 94.69 70 ASN A CA 1
ATOM 565 C C . ASN A 1 70 ? -10.428 -3.986 6.731 1.00 94.69 70 ASN A C 1
ATOM 567 O O . ASN A 1 70 ? -10.689 -4.710 5.770 1.00 94.69 70 ASN A O 1
ATOM 571 N N . ILE A 1 71 ? -9.262 -3.346 6.848 1.00 96.56 71 ILE A N 1
ATOM 572 C CA . ILE A 1 71 ? -8.142 -3.507 5.908 1.00 96.56 71 ILE A CA 1
ATOM 573 C C . ILE A 1 71 ? -7.063 -4.391 6.558 1.00 96.56 71 ILE A C 1
ATOM 575 O O . ILE A 1 71 ? -6.623 -4.087 7.669 1.00 96.56 71 ILE A O 1
ATOM 579 N N . PRO A 1 72 ? -6.587 -5.467 5.900 1.00 95.38 72 PRO A N 1
ATOM 580 C CA . PRO A 1 72 ? -5.534 -6.315 6.454 1.00 95.38 72 PRO A CA 1
ATOM 581 C C . PRO A 1 72 ? -4.222 -5.549 6.675 1.00 95.38 72 PRO A C 1
ATOM 583 O O . PRO A 1 72 ? -3.669 -4.987 5.732 1.00 95.38 72 PRO A O 1
ATOM 586 N N . VAL A 1 73 ? -3.676 -5.595 7.893 1.00 95.62 73 VAL A N 1
ATOM 587 C CA . VAL A 1 73 ? -2.360 -5.018 8.227 1.00 95.62 73 VAL A CA 1
ATOM 588 C C . VAL A 1 73 ? -1.351 -6.137 8.468 1.00 95.62 73 VAL A C 1
ATOM 590 O O . VAL A 1 73 ? -1.580 -7.002 9.318 1.00 95.62 73 VAL A O 1
ATOM 593 N N . ARG A 1 74 ? -0.225 -6.125 7.747 1.00 92.94 74 ARG A N 1
ATOM 594 C CA . ARG A 1 74 ? 0.853 -7.118 7.889 1.00 92.94 74 ARG A CA 1
ATOM 595 C C . ARG A 1 74 ? 2.181 -6.422 8.166 1.00 92.94 74 ARG A C 1
ATOM 597 O O . ARG A 1 74 ? 2.501 -5.423 7.535 1.00 92.94 74 ARG A O 1
ATOM 604 N N . ILE A 1 75 ? 2.966 -6.971 9.087 1.00 91.12 75 ILE A N 1
ATOM 605 C CA . ILE A 1 75 ? 4.335 -6.507 9.340 1.00 91.12 75 ILE A CA 1
ATOM 606 C C . ILE A 1 75 ? 5.248 -7.230 8.347 1.00 91.12 75 ILE A C 1
ATOM 608 O O . ILE A 1 75 ? 5.131 -8.449 8.208 1.00 91.12 75 ILE A O 1
ATOM 612 N N . ASN A 1 76 ? 6.145 -6.509 7.674 1.00 82.19 76 ASN A N 1
ATOM 613 C CA . ASN A 1 76 ? 7.137 -7.070 6.756 1.00 82.19 76 ASN A CA 1
ATOM 614 C C . ASN A 1 76 ? 8.550 -7.058 7.372 1.00 82.19 76 ASN A C 1
ATOM 616 O O . ASN A 1 76 ? 9.374 -6.225 6.996 1.00 82.19 76 ASN A O 1
ATOM 620 N N . PRO A 1 77 ? 8.869 -7.987 8.291 1.00 65.31 77 PRO A N 1
ATOM 621 C CA . PRO A 1 77 ? 10.204 -8.077 8.878 1.00 65.31 77 PRO A CA 1
ATOM 622 C C . PRO A 1 77 ? 11.261 -8.625 7.899 1.00 65.31 77 PRO A C 1
ATOM 624 O O . PRO A 1 77 ? 12.446 -8.566 8.207 1.00 65.31 77 PRO A O 1
ATOM 627 N N . ASN A 1 78 ? 10.852 -9.138 6.729 1.00 66.31 78 ASN A N 1
ATOM 628 C CA . ASN A 1 78 ? 11.730 -9.809 5.760 1.00 66.31 78 ASN A CA 1
ATOM 629 C C . ASN A 1 78 ? 12.109 -8.929 4.552 1.00 66.31 78 ASN A C 1
ATOM 631 O O . ASN A 1 78 ? 12.710 -9.423 3.605 1.00 66.31 78 ASN A O 1
ATOM 635 N N . ASN A 1 79 ? 11.765 -7.633 4.561 1.00 64.81 79 ASN A N 1
ATOM 636 C CA . ASN A 1 79 ? 12.074 -6.672 3.489 1.00 64.81 79 ASN A CA 1
ATOM 637 C C . ASN A 1 79 ? 11.595 -7.060 2.074 1.00 64.81 79 ASN A C 1
ATOM 639 O O . ASN A 1 79 ? 12.042 -6.483 1.090 1.00 64.81 79 ASN A O 1
ATOM 643 N N . ASP A 1 80 ? 10.600 -7.938 1.949 1.00 69.44 80 ASP A N 1
ATOM 644 C CA . ASP A 1 80 ? 10.125 -8.386 0.632 1.00 69.44 80 ASP A CA 1
ATOM 645 C C . ASP A 1 80 ? 9.349 -7.317 -0.163 1.00 69.44 80 ASP A C 1
ATOM 647 O O . ASP A 1 80 ? 9.197 -7.451 -1.380 1.00 69.44 80 ASP A O 1
ATOM 651 N N . TYR A 1 81 ? 8.878 -6.267 0.522 1.00 66.12 81 TYR A N 1
ATOM 652 C CA . TYR A 1 81 ? 7.970 -5.232 0.014 1.00 66.12 81 TYR A CA 1
ATOM 653 C C . TYR A 1 81 ? 8.593 -3.829 -0.083 1.00 66.12 81 TYR A C 1
ATOM 655 O O . TYR A 1 81 ? 7.892 -2.888 -0.452 1.00 66.12 81 TYR A O 1
ATOM 663 N N . TYR A 1 82 ? 9.876 -3.667 0.252 1.00 62.00 82 TYR A N 1
ATOM 664 C CA . TYR A 1 82 ? 10.587 -2.394 0.103 1.00 62.00 82 TYR A CA 1
ATOM 665 C C . TYR A 1 82 ? 11.631 -2.513 -1.013 1.00 62.00 82 TYR A C 1
ATOM 667 O O . TYR A 1 82 ? 12.305 -3.534 -1.130 1.00 62.00 82 TYR A O 1
ATOM 675 N N . TYR A 1 83 ? 11.733 -1.482 -1.854 1.00 55.62 83 TYR A N 1
ATOM 676 C CA . TYR A 1 83 ? 12.763 -1.395 -2.891 1.00 55.62 83 TYR A CA 1
ATOM 677 C C . TYR A 1 83 ? 14.113 -1.040 -2.247 1.00 55.62 83 TYR A C 1
ATOM 679 O O . TYR A 1 83 ? 14.143 -0.244 -1.306 1.00 55.62 83 TYR A O 1
ATOM 687 N N . TYR A 1 84 ? 15.198 -1.623 -2.759 1.00 51.69 84 TYR A N 1
ATOM 688 C CA . TYR A 1 84 ? 16.575 -1.203 -2.481 1.00 51.69 84 TYR A CA 1
ATOM 689 C C . TYR A 1 84 ? 17.096 -0.351 -3.634 1.00 51.69 84 TYR A C 1
ATOM 691 O O . TYR A 1 84 ? 16.725 -0.665 -4.791 1.00 51.69 84 TYR A 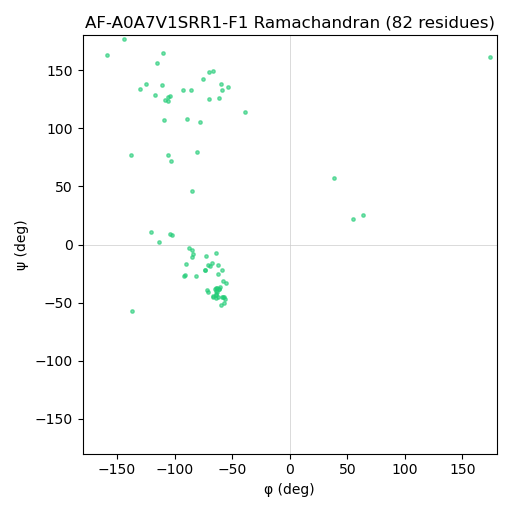O 1
#

Solvent-accessible surface area (backbone atoms only — not comparable to full-atom values): 5598 Å² total; per-residue (Å²): 130,82,87,66,73,80,76,52,66,62,86,59,68,74,52,92,74,50,75,60,42,100,90,39,75,53,44,47,57,53,46,58,68,65,65,74,67,92,85,74,80,64,71,89,76,50,86,55,47,79,26,72,40,67,70,57,42,51,56,52,51,49,55,28,57,78,69,72,50,93,58,52,75,43,66,45,84,78,56,85,88,58,88,130

pLDDT: mean 80.7, std 13.22, range [44.75, 98.25]

Foldseek 3Di:
DPDDPVPQPVVLQPDPDQDADPVRNCSVVSNVVNPDDPDDDPLVVAQAAEAQDDVVQVVVVVVCVVVVHDHHYYYCPPCSRDDD

Nearest PDB structures (foldseek):
  4ujc-assembly1_AB  TM=4.633E-01  e=6.264E+00  Oryctolagus cuniculus
  2hau-assembly2_B  TM=4.434E-01  e=6.264E+00  Homo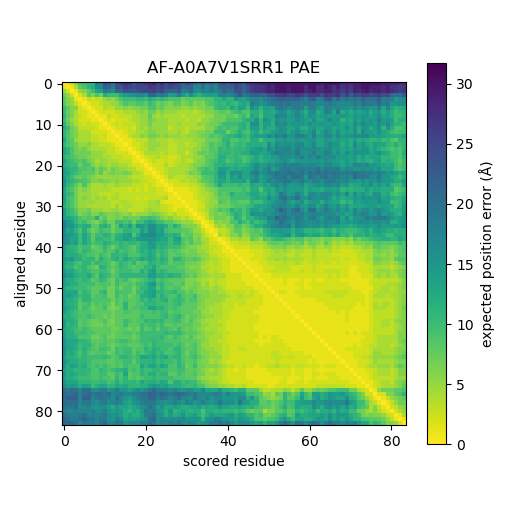 sapiens

Radius of gyration: 16.24 Å; Cα contacts (8 Å, |Δi|>4): 62; chains: 1; bounding box: 37×23×39 Å

Secondary structure (DSSP, 8-state):
--S-TTSS-HHHHT-S-----SS-TTHHHHHHHH---SS---GGG---EEESSHHHHHHHHHHHHHTT----EEE-TT-TTS--

Mean predicted aligned error: 9.03 Å